Protein AF-A0A0D2JQC8-F1 (afdb_monomer_lite)

Sequence (47 aa):
MVQDPHCGTYLPMNEAIHVRSRGEDLYFCSKECRDAYLISARENGKD

InterPro domains:
  IPR010507 Zinc finger, MYM-type [PF06467] (6-37)
  IPR011017 TRASH domain [SM00746] (4-41)

Organism: NCBI:txid1429043

pLDDT: mean 88.04, std 14.68, range [43.16, 97.69]

Structure (mmCIF, N/CA/C/O backbone):
data_AF-A0A0D2JQC8-F1
#
_entry.id   AF-A0A0D2JQC8-F1
#
loop_
_atom_site.group_PDB
_atom_site.id
_atom_site.type_symbol
_atom_site.label_atom_id
_atom_site.label_alt_id
_atom_site.label_comp_id
_atom_site.label_asym_id
_atom_site.label_entity_id
_atom_site.label_seq_id
_atom_site.pdbx_PDB_ins_code
_atom_site.Cartn_x
_atom_site.Cartn_y
_atom_site.Cartn_z
_atom_site.occupancy
_atom_site.B_iso_or_equiv
_atom_site.auth_seq_id
_atom_site.auth_comp_id
_atom_site.auth_asym_id
_atom_site.auth_atom_id
_atom_site.pdbx_PDB_model_num
ATOM 1 N N . MET A 1 1 ? -8.123 -1.728 -7.335 1.00 87.94 1 MET A N 1
ATOM 2 C CA . MET A 1 1 ? -6.784 -1.191 -7.010 1.00 87.94 1 MET A CA 1
ATOM 3 C C . MET A 1 1 ? -6.742 -0.989 -5.511 1.00 87.94 1 MET A C 1
ATOM 5 O O . MET A 1 1 ? -7.759 -0.588 -4.957 1.00 87.94 1 MET A O 1
ATOM 9 N N . VAL A 1 2 ? -5.633 -1.336 -4.874 1.00 96.19 2 VAL A N 1
ATOM 10 C CA . VAL A 1 2 ? -5.397 -1.145 -3.437 1.00 96.19 2 VAL A CA 1
ATOM 11 C C . VAL A 1 2 ? -4.365 -0.042 -3.262 1.00 96.19 2 VAL A C 1
ATOM 13 O O . VAL A 1 2 ? -3.590 0.213 -4.184 1.00 96.19 2 VAL A O 1
ATOM 16 N N . GLN A 1 3 ? -4.385 0.625 -2.115 1.00 97.38 3 GLN A N 1
ATOM 17 C CA . GLN A 1 3 ? -3.446 1.693 -1.808 1.00 97.38 3 GLN A CA 1
ATOM 18 C C . GLN A 1 3 ? -2.432 1.204 -0.777 1.00 97.38 3 GLN A C 1
ATOM 20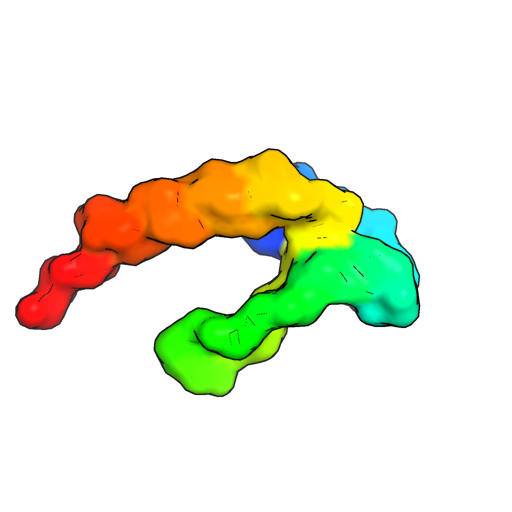 O O . GLN A 1 3 ? -2.819 0.663 0.258 1.00 97.38 3 GLN A O 1
ATOM 25 N N . ASP A 1 4 ? -1.151 1.412 -1.062 1.00 96.81 4 ASP A N 1
ATOM 26 C CA . ASP A 1 4 ? -0.078 1.200 -0.098 1.00 96.81 4 ASP A CA 1
ATOM 27 C C . ASP A 1 4 ? -0.188 2.245 1.033 1.00 96.81 4 ASP A C 1
ATOM 29 O O . ASP A 1 4 ? -0.120 3.444 0.752 1.00 96.81 4 ASP A O 1
ATOM 33 N N . PRO A 1 5 ? -0.370 1.843 2.304 1.00 94.44 5 PRO A N 1
ATOM 34 C CA . PRO A 1 5 ? -0.583 2.777 3.410 1.00 94.44 5 PRO A CA 1
ATOM 35 C C . PRO A 1 5 ? 0.704 3.485 3.860 1.00 94.44 5 PRO A C 1
ATOM 37 O O . PRO A 1 5 ? 0.642 4.384 4.697 1.00 94.44 5 PRO A O 1
ATOM 40 N N . HIS A 1 6 ? 1.871 3.081 3.347 1.00 95.38 6 HIS A N 1
ATOM 41 C CA . HIS A 1 6 ? 3.153 3.706 3.652 1.00 95.38 6 HIS A CA 1
ATOM 42 C C . HIS A 1 6 ? 3.462 4.865 2.702 1.00 95.38 6 HIS A C 1
ATOM 44 O O . HIS A 1 6 ? 3.768 5.965 3.155 1.00 95.38 6 HIS A O 1
ATOM 50 N N . CYS A 1 7 ? 3.374 4.630 1.391 1.00 95.62 7 CYS A N 1
ATOM 51 C CA . CYS A 1 7 ? 3.737 5.612 0.363 1.00 95.62 7 CYS A CA 1
ATOM 52 C C . CYS A 1 7 ? 2.538 6.197 -0.401 1.00 95.62 7 CYS A C 1
ATOM 54 O O . CYS A 1 7 ? 2.700 7.166 -1.138 1.00 95.62 7 CYS A O 1
ATOM 56 N N . GLY A 1 8 ? 1.339 5.626 -0.251 1.00 96.12 8 GLY A N 1
ATOM 57 C CA . GLY A 1 8 ? 0.117 6.091 -0.910 1.00 96.12 8 GLY A CA 1
ATOM 58 C C . GLY A 1 8 ? -0.056 5.626 -2.359 1.00 96.12 8 GLY A C 1
ATOM 59 O O . GLY A 1 8 ? -1.015 6.049 -3.008 1.00 96.12 8 GLY A O 1
ATOM 60 N N . THR A 1 9 ? 0.835 4.771 -2.869 1.00 96.81 9 THR A N 1
ATOM 61 C CA . THR A 1 9 ? 0.799 4.264 -4.251 1.00 96.81 9 THR A CA 1
ATOM 62 C C . THR A 1 9 ? -0.401 3.350 -4.482 1.00 96.81 9 THR A C 1
ATOM 64 O O . THR A 1 9 ? -0.669 2.454 -3.683 1.00 96.81 9 THR A O 1
ATOM 67 N N . TYR A 1 10 ? -1.087 3.531 -5.611 1.00 97.00 10 TYR A N 1
ATOM 68 C CA . TYR A 1 10 ? -2.135 2.620 -6.063 1.00 97.00 10 TYR A CA 1
ATOM 69 C C . TYR A 1 10 ? -1.554 1.529 -6.954 1.00 97.00 10 TYR A C 1
ATOM 71 O O . TYR A 1 10 ? -0.872 1.816 -7.935 1.00 97.00 10 TYR A O 1
ATOM 79 N N . LEU A 1 11 ? -1.876 0.281 -6.634 1.00 95.94 11 LEU A N 1
ATOM 80 C CA . LEU A 1 11 ? -1.437 -0.888 -7.383 1.00 95.94 11 LEU A CA 1
ATOM 81 C C . LEU A 1 11 ? -2.562 -1.925 -7.492 1.00 95.94 11 LEU A C 1
ATOM 83 O O . LEU A 1 11 ? -3.522 -1.903 -6.706 1.00 95.94 11 LEU A O 1
ATOM 87 N N . PRO A 1 12 ? -2.525 -2.821 -8.487 1.00 97.25 12 PRO A N 1
ATOM 88 C CA . PRO A 1 12 ? -3.496 -3.896 -8.553 1.00 97.25 12 PRO A CA 1
ATOM 89 C C . PRO A 1 12 ? -3.220 -4.924 -7.447 1.00 97.25 12 PRO A C 1
ATOM 91 O O . PRO A 1 12 ? -2.090 -5.181 -7.045 1.00 97.25 12 PRO A O 1
ATOM 94 N N . MET A 1 13 ? -4.299 -5.496 -6.916 1.00 95.25 13 MET A N 1
ATOM 95 C CA . MET A 1 13 ? -4.265 -6.344 -5.719 1.00 95.25 13 MET A CA 1
ATOM 96 C C . MET A 1 13 ? -3.447 -7.629 -5.913 1.00 95.25 13 MET A C 1
ATOM 98 O O . MET A 1 13 ? -2.884 -8.141 -4.956 1.00 95.25 13 MET A O 1
ATOM 102 N N . ASN A 1 14 ? -3.376 -8.137 -7.146 1.00 95.88 14 ASN A N 1
ATOM 103 C CA . ASN A 1 14 ? -2.602 -9.327 -7.508 1.00 95.88 14 ASN A CA 1
ATOM 104 C C . ASN A 1 14 ? -1.081 -9.091 -7.510 1.00 95.88 14 ASN A C 1
ATOM 106 O O . ASN A 1 14 ? -0.333 -10.055 -7.382 1.00 95.88 14 ASN A O 1
ATOM 110 N N . GLU A 1 15 ? -0.633 -7.843 -7.656 1.00 95.38 15 GLU A N 1
ATOM 111 C CA . GLU A 1 15 ? 0.779 -7.447 -7.576 1.00 95.38 15 GLU A CA 1
ATOM 112 C C . GLU A 1 15 ? 1.156 -6.961 -6.169 1.00 95.38 15 GLU A C 1
ATOM 114 O O . GLU A 1 15 ? 2.335 -6.823 -5.846 1.00 95.38 15 GLU A O 1
ATOM 119 N N . ALA A 1 16 ? 0.162 -6.715 -5.313 1.00 97.19 16 ALA A N 1
ATOM 120 C CA . ALA A 1 16 ? 0.381 -6.213 -3.971 1.00 97.19 16 ALA A CA 1
ATOM 121 C C . ALA A 1 16 ? 0.877 -7.298 -3.012 1.00 97.19 16 ALA A C 1
ATOM 123 O O . ALA A 1 16 ? 0.395 -8.432 -2.986 1.00 97.19 16 ALA A O 1
ATOM 124 N N . ILE A 1 17 ? 1.800 -6.908 -2.137 1.00 96.81 17 ILE A N 1
ATOM 125 C CA . ILE A 1 17 ? 2.235 -7.739 -1.019 1.00 96.81 17 ILE A CA 1
ATOM 126 C C . ILE A 1 17 ? 1.187 -7.620 0.080 1.00 96.81 17 ILE A C 1
ATOM 128 O O . ILE A 1 17 ? 1.081 -6.590 0.744 1.00 96.81 17 ILE A O 1
ATOM 132 N N . HIS A 1 18 ? 0.416 -8.685 0.263 1.00 95.88 18 HIS A N 1
ATOM 133 C CA . HIS A 1 18 ? -0.619 -8.765 1.285 1.00 95.88 18 HIS A CA 1
ATOM 134 C C . HIS A 1 18 ? -0.039 -9.209 2.632 1.00 95.88 18 HIS A C 1
ATOM 136 O O . HIS A 1 18 ? 0.742 -10.160 2.713 1.00 95.88 18 HIS A O 1
ATOM 142 N N . VAL A 1 19 ? -0.418 -8.505 3.697 1.00 94.06 19 VAL A N 1
ATOM 143 C CA . VAL A 1 19 ? -0.065 -8.830 5.080 1.00 94.06 19 VAL A CA 1
ATOM 144 C C . VAL A 1 19 ? -1.285 -8.619 5.953 1.00 94.06 19 VAL A C 1
ATOM 146 O O . VAL A 1 19 ? -1.905 -7.562 5.919 1.00 94.06 19 VAL A O 1
ATOM 149 N N . ARG A 1 20 ? -1.578 -9.589 6.813 1.00 90.69 20 ARG A N 1
ATOM 150 C CA . ARG A 1 20 ? -2.564 -9.415 7.875 1.00 90.69 20 ARG A CA 1
ATOM 151 C C . ARG A 1 20 ? -1.871 -8.945 9.151 1.00 90.69 20 ARG A C 1
ATOM 153 O O . ARG A 1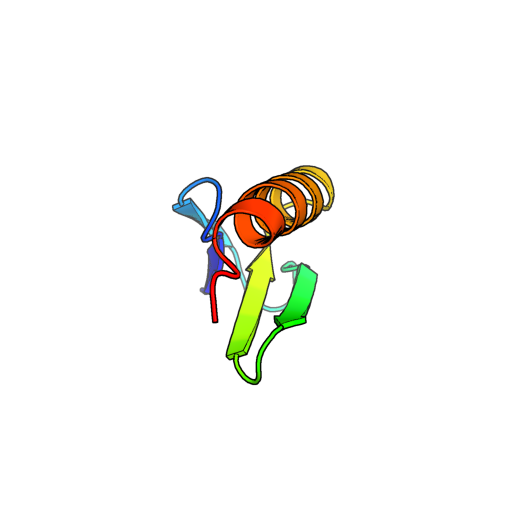 20 ? -1.016 -9.654 9.680 1.00 90.69 20 ARG A O 1
ATOM 160 N N . SER A 1 21 ? -2.241 -7.769 9.652 1.00 84.25 21 SER A N 1
ATOM 161 C CA . SER A 1 21 ? -1.697 -7.183 10.884 1.00 84.25 21 SER A CA 1
ATOM 162 C C . SER A 1 21 ? -2.830 -6.652 11.756 1.00 84.25 21 SER A C 1
ATOM 164 O O . SER A 1 21 ? -3.699 -5.943 11.266 1.00 84.25 21 SER A O 1
ATOM 166 N N . ARG A 1 22 ? -2.851 -7.010 13.048 1.00 81.69 22 ARG A N 1
ATOM 167 C CA . ARG A 1 22 ? -3.899 -6.600 14.015 1.00 81.69 22 ARG A CA 1
ATOM 168 C C . ARG A 1 22 ? -5.347 -6.855 13.546 1.00 81.69 22 ARG A C 1
ATOM 170 O O . ARG A 1 22 ? -6.260 -6.141 13.933 1.00 81.69 22 ARG A O 1
ATOM 177 N N . GLY A 1 23 ? -5.559 -7.892 12.733 1.00 87.88 23 GLY A N 1
ATOM 178 C CA . GLY A 1 23 ? -6.877 -8.226 12.177 1.00 87.88 23 GLY A CA 1
ATOM 179 C C . GLY A 1 23 ? -7.263 -7.430 10.927 1.00 87.88 23 GLY A C 1
ATOM 180 O O . GLY A 1 23 ? -8.326 -7.685 10.371 1.00 87.88 23 GLY A O 1
ATOM 181 N N . GLU A 1 24 ? -6.395 -6.534 10.458 1.00 89.38 24 GLU A N 1
ATOM 182 C CA . GLU A 1 24 ? -6.592 -5.746 9.247 1.00 89.38 24 GLU A CA 1
ATOM 183 C C . GLU A 1 24 ? -5.713 -6.275 8.106 1.00 89.38 24 GLU A C 1
ATOM 185 O O . GLU A 1 24 ? -4.581 -6.729 8.313 1.00 89.38 24 GLU A O 1
ATOM 190 N N . ASP A 1 25 ? -6.260 -6.257 6.895 1.00 93.62 25 ASP A N 1
ATOM 191 C CA . ASP A 1 25 ? -5.590 -6.715 5.685 1.00 93.62 25 ASP A CA 1
ATOM 192 C C . ASP A 1 25 ? -4.916 -5.516 5.000 1.00 93.62 25 ASP A C 1
ATOM 194 O O . ASP A 1 25 ? -5.578 -4.648 4.432 1.00 93.62 25 ASP A O 1
ATOM 198 N N . LEU A 1 26 ? -3.585 -5.472 5.071 1.00 95.25 26 LEU A N 1
ATOM 199 C CA . LEU A 1 26 ? -2.742 -4.413 4.521 1.00 95.25 26 LEU A CA 1
ATOM 200 C C . LEU A 1 26 ? -2.101 -4.866 3.207 1.00 95.25 26 LEU A C 1
ATOM 202 O O . LEU A 1 26 ? -1.713 -6.026 3.052 1.00 95.25 26 LEU A O 1
ATOM 206 N N . TYR A 1 27 ? -1.953 -3.931 2.272 1.00 97.31 27 TYR A N 1
ATOM 207 C CA . TYR A 1 27 ? -1.410 -4.179 0.939 1.00 97.31 27 TYR A CA 1
ATOM 208 C C . TYR A 1 27 ? -0.256 -3.226 0.672 1.00 97.31 27 TYR A C 1
ATOM 210 O O . TYR A 1 27 ? -0.405 -2.031 0.896 1.00 97.31 27 TYR A O 1
ATOM 218 N N . PHE A 1 28 ? 0.869 -3.742 0.179 1.00 97.69 28 PHE A N 1
ATOM 219 C CA . PHE A 1 28 ? 2.069 -2.940 -0.051 1.00 97.69 28 PHE A CA 1
ATOM 220 C C . PHE A 1 28 ? 2.600 -3.070 -1.472 1.00 97.69 28 PHE A C 1
ATOM 222 O O . PHE A 1 28 ? 2.546 -4.153 -2.058 1.00 97.69 28 PHE A O 1
ATOM 229 N N . CYS A 1 29 ? 3.162 -1.985 -2.005 1.00 97.19 29 CYS A N 1
ATOM 230 C CA . CYS A 1 29 ? 3.757 -1.977 -3.340 1.00 97.19 29 CYS A CA 1
ATOM 231 C C . CYS A 1 29 ? 5.121 -2.661 -3.399 1.00 97.19 29 CYS A C 1
ATOM 233 O O . CYS A 1 29 ? 5.493 -3.201 -4.435 1.00 97.19 29 CYS A O 1
ATOM 235 N N . SER A 1 30 ? 5.840 -2.676 -2.277 1.00 96.88 30 SER A N 1
ATOM 236 C CA . SER A 1 30 ? 7.182 -3.243 -2.173 1.00 96.88 30 SER A CA 1
ATOM 237 C C . SER A 1 30 ? 7.433 -3.786 -0.772 1.00 96.88 30 SER A C 1
ATOM 239 O O . SER A 1 30 ? 6.845 -3.321 0.208 1.00 96.88 30 SER A O 1
ATOM 241 N N . LYS A 1 31 ? 8.363 -4.744 -0.656 1.00 96.00 31 LYS A N 1
ATOM 242 C CA . LYS A 1 31 ? 8.799 -5.267 0.650 1.00 96.00 31 LYS A CA 1
ATOM 243 C C . LYS A 1 31 ? 9.348 -4.141 1.527 1.00 96.00 31 LYS A C 1
ATOM 245 O O . LYS A 1 31 ? 9.003 -4.075 2.692 1.00 96.00 31 LYS A O 1
ATOM 250 N N . GLU A 1 32 ? 10.099 -3.206 0.952 1.00 96.31 32 GLU A N 1
ATOM 251 C CA . GLU A 1 32 ? 10.627 -2.039 1.671 1.00 96.31 32 GLU A CA 1
ATOM 252 C C . GLU A 1 32 ? 9.522 -1.188 2.317 1.00 96.31 32 GLU A C 1
ATOM 254 O O . GLU A 1 32 ? 9.632 -0.853 3.492 1.00 96.31 32 GLU A O 1
ATOM 259 N N . CYS A 1 33 ? 8.423 -0.911 1.598 1.00 96.12 33 CYS A N 1
ATOM 260 C CA . CYS A 1 33 ? 7.279 -0.163 2.137 1.00 96.12 33 CYS A CA 1
ATOM 261 C C . CYS A 1 33 ? 6.587 -0.922 3.273 1.00 96.12 33 CYS A C 1
ATOM 263 O O . CYS A 1 33 ? 6.288 -0.342 4.317 1.00 96.12 33 CYS A O 1
ATOM 265 N N . ARG A 1 34 ? 6.398 -2.238 3.108 1.00 95.25 34 ARG A N 1
ATOM 266 C CA . ARG A 1 34 ? 5.877 -3.111 4.166 1.00 95.25 34 ARG A CA 1
ATOM 267 C C . ARG A 1 34 ? 6.764 -3.067 5.405 1.00 95.25 34 ARG A C 1
ATOM 269 O O . ARG A 1 34 ? 6.268 -2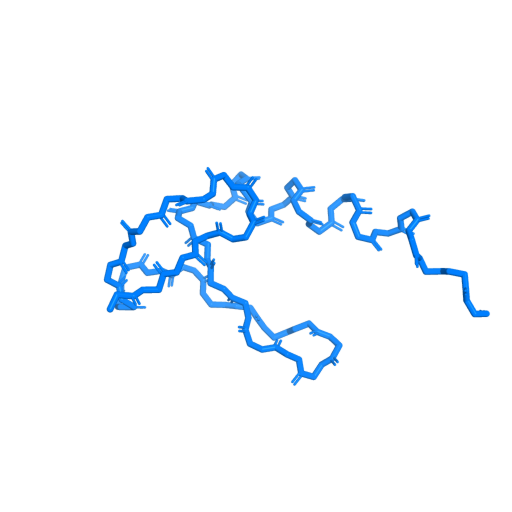.859 6.507 1.00 95.25 34 ARG A O 1
ATOM 276 N N . ASP A 1 35 ? 8.060 -3.307 5.244 1.00 94.31 35 ASP A N 1
ATOM 277 C CA . ASP A 1 35 ? 9.002 -3.378 6.355 1.00 94.31 35 ASP A CA 1
ATOM 278 C C . ASP A 1 35 ? 9.101 -2.025 7.076 1.00 94.31 35 ASP A C 1
ATOM 280 O O . ASP A 1 35 ? 9.012 -1.997 8.301 1.00 94.31 35 ASP A O 1
ATOM 284 N N . ALA A 1 36 ? 9.158 -0.904 6.348 1.00 93.06 36 ALA A N 1
ATOM 285 C CA . ALA A 1 36 ? 9.137 0.440 6.928 1.00 93.06 36 ALA A CA 1
ATOM 286 C C . ALA A 1 36 ? 7.838 0.730 7.703 1.00 93.06 36 ALA A C 1
ATOM 288 O O . ALA A 1 36 ? 7.891 1.221 8.833 1.00 93.06 36 ALA A O 1
ATOM 289 N N . TYR A 1 37 ? 6.679 0.361 7.147 1.00 92.69 37 TYR A N 1
ATOM 290 C CA . TYR A 1 37 ? 5.384 0.483 7.823 1.00 92.69 37 TYR A CA 1
ATOM 291 C C . TYR A 1 37 ? 5.310 -0.369 9.096 1.00 92.69 37 TYR A C 1
ATOM 293 O O . TYR A 1 37 ? 4.853 0.079 10.145 1.00 92.69 37 TYR A O 1
ATOM 301 N N . LEU A 1 38 ? 5.801 -1.609 9.033 1.00 88.25 38 LEU A N 1
ATOM 302 C CA . LEU A 1 38 ? 5.846 -2.506 10.184 1.00 88.25 38 LEU A CA 1
ATOM 303 C C . LEU A 1 38 ? 6.916 -2.104 11.206 1.00 88.25 38 LEU A C 1
ATOM 305 O O . LEU A 1 38 ?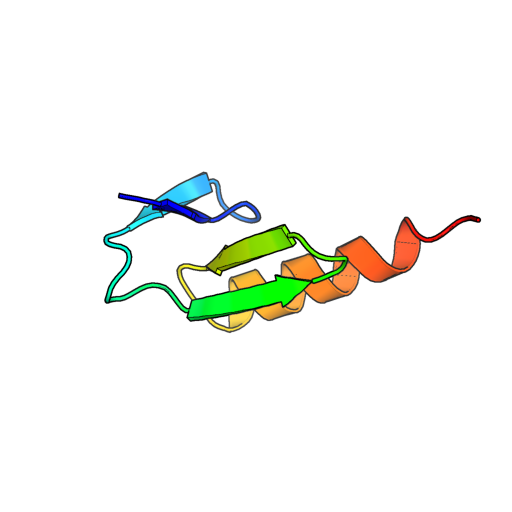 6.832 -2.578 12.333 1.00 88.25 38 LEU A O 1
ATOM 309 N N . ILE A 1 39 ? 7.923 -1.294 10.849 1.00 89.25 39 ILE A N 1
ATOM 310 C CA . ILE A 1 39 ? 8.868 -0.656 11.786 1.00 89.25 39 ILE A CA 1
ATOM 311 C C . ILE A 1 39 ? 8.187 0.474 12.550 1.00 89.25 39 ILE A C 1
ATOM 313 O O . ILE A 1 39 ? 8.248 0.493 13.779 1.00 89.25 39 ILE A O 1
ATOM 317 N N . SER A 1 40 ? 7.489 1.368 11.854 1.00 79.06 40 SER A N 1
ATOM 318 C CA . SER A 1 40 ? 6.828 2.509 12.497 1.00 79.06 40 SER A CA 1
ATOM 319 C C . SER A 1 40 ? 5.612 2.102 13.340 1.00 79.06 40 SER A C 1
ATOM 321 O O . SER A 1 40 ? 5.341 2.699 14.384 1.00 79.06 40 SER A O 1
ATOM 323 N N . ALA A 1 41 ? 4.909 1.031 12.956 1.00 71.88 41 ALA A N 1
ATOM 324 C CA . ALA A 1 41 ? 3.768 0.509 13.713 1.00 71.88 41 ALA A CA 1
ATOM 325 C C . ALA A 1 41 ? 4.145 -0.047 15.106 1.00 71.88 41 ALA A C 1
ATOM 327 O O . ALA A 1 41 ? 3.277 -0.171 15.975 1.00 71.88 41 ALA A O 1
ATOM 328 N N . ARG A 1 42 ? 5.429 -0.360 15.343 1.00 64.31 42 ARG A N 1
ATOM 329 C CA . ARG A 1 42 ? 5.955 -0.864 16.631 1.00 64.31 42 ARG A CA 1
ATOM 330 C C . ARG A 1 42 ? 5.957 0.215 17.706 1.00 64.31 42 ARG A C 1
ATOM 332 O O . ARG A 1 42 ? 5.743 -0.093 18.871 1.00 64.31 42 ARG A O 1
ATOM 339 N N . GLU A 1 43 ? 6.165 1.470 17.315 1.00 57.44 43 GLU A N 1
ATOM 340 C CA . GLU A 1 43 ? 6.303 2.595 18.249 1.00 57.44 43 GLU A CA 1
ATOM 341 C C . GLU A 1 43 ? 4.952 3.176 18.700 1.00 57.44 43 GLU A C 1
ATOM 343 O O . GLU A 1 43 ? 4.898 3.970 19.634 1.00 57.44 43 GLU A O 1
ATOM 348 N N . ASN A 1 44 ? 3.845 2.737 18.091 1.00 54.09 44 ASN A N 1
ATOM 349 C CA . ASN A 1 44 ? 2.484 3.181 18.417 1.00 54.09 44 ASN A CA 1
ATOM 350 C C . ASN A 1 44 ? 1.644 2.10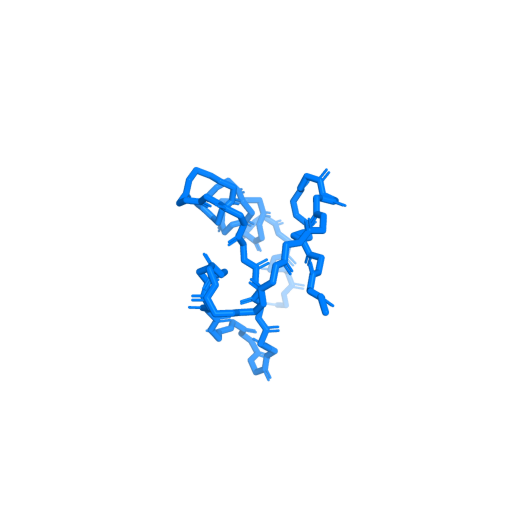8 19.141 1.00 54.09 44 ASN A C 1
ATOM 352 O O . ASN A 1 44 ? 0.429 2.241 19.267 1.00 54.09 44 ASN A O 1
ATOM 356 N N . GLY A 1 45 ? 2.263 1.020 19.610 1.00 53.78 45 GLY A N 1
ATOM 357 C CA . GLY A 1 45 ? 1.625 0.028 20.481 1.00 53.78 45 GLY A CA 1
ATOM 358 C C . GLY A 1 45 ? 1.751 0.406 21.955 1.00 53.78 45 GLY A C 1
ATOM 359 O O . GLY A 1 45 ? 2.502 -0.242 22.675 1.00 53.78 45 GLY A O 1
ATOM 360 N N . LYS A 1 46 ? 1.058 1.465 22.385 1.00 43.88 46 LYS A N 1
ATOM 361 C CA . LYS A 1 46 ? 0.829 1.759 23.804 1.00 43.88 46 LYS A CA 1
ATOM 362 C C . LYS A 1 46 ? -0.611 1.355 24.125 1.00 43.88 46 LYS A C 1
ATOM 364 O O . LYS A 1 46 ? -1.520 2.161 23.954 1.00 43.88 46 LYS A O 1
ATOM 369 N N . ASP A 1 47 ? -0.782 0.091 24.491 1.00 43.16 47 ASP A N 1
ATOM 370 C CA . ASP A 1 47 ? -1.823 -0.352 25.423 1.00 43.16 47 ASP A CA 1
ATOM 371 C C . ASP A 1 47 ? -1.095 -0.945 26.633 1.00 43.16 47 ASP A C 1
ATOM 373 O O . ASP A 1 47 ? -0.248 -1.843 26.403 1.00 43.16 47 ASP A O 1
#

Radius of gyration: 10.75 Å; chains: 1; bounding box: 18×16×34 Å

Secondary structure (DSSP, 8-state):
-EE-TTT--EE-TTTSEEEEETTEEEEESSHHHHHHH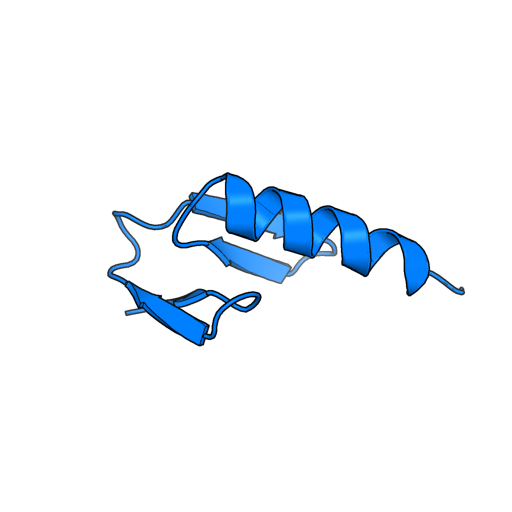HHHTTTT---

Foldseek 3Di:
DDAQPQPRDDDDQVQWDWDQDPNDIGTHNDPVSVVVVVVVVVVPPDD